Protein AF-A0A2M7ZEC9-F1 (afdb_monomer_lite)

pLDDT: mean 84.48, std 9.74, range [51.91, 94.25]

Structure (mmCIF, N/CA/C/O backbone):
data_AF-A0A2M7ZEC9-F1
#
_entry.id   AF-A0A2M7ZEC9-F1
#
loop_
_atom_site.group_PDB
_atom_site.id
_atom_site.type_symbol
_atom_site.label_atom_id
_atom_site.label_alt_id
_atom_site.label_comp_id
_atom_site.label_asym_id
_atom_site.label_entity_id
_atom_site.label_seq_id
_atom_site.pdbx_PDB_ins_code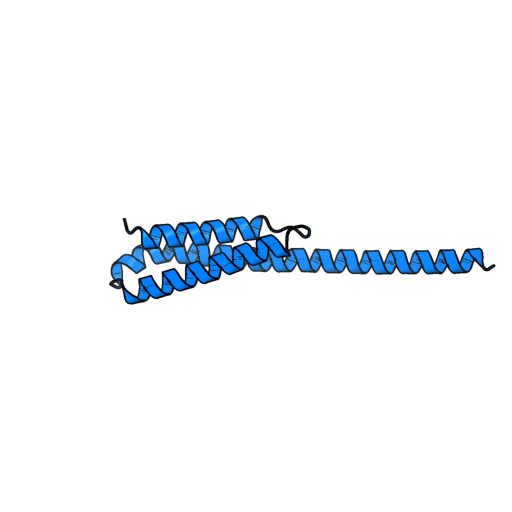
_atom_site.Cartn_x
_atom_site.Cartn_y
_atom_site.Cartn_z
_atom_site.occupancy
_atom_site.B_iso_or_equiv
_atom_site.auth_seq_id
_atom_site.auth_comp_id
_atom_site.auth_asym_id
_atom_site.auth_atom_id
_atom_site.pdbx_PDB_model_num
ATOM 1 N N . MET A 1 1 ? -20.094 10.048 20.644 1.00 51.91 1 MET A N 1
ATOM 2 C CA . MET A 1 1 ? -19.274 9.548 19.519 1.00 51.91 1 MET A CA 1
ATOM 3 C C . MET A 1 1 ? -17.827 9.619 19.973 1.00 51.91 1 MET A C 1
ATOM 5 O O . MET A 1 1 ? -17.439 10.651 20.498 1.00 51.91 1 MET A O 1
ATOM 9 N N . ASN A 1 2 ? -17.088 8.518 19.900 1.00 68.69 2 ASN A N 1
ATOM 10 C CA . ASN A 1 2 ? -15.781 8.406 20.537 1.00 68.69 2 ASN A CA 1
ATOM 11 C C . ASN A 1 2 ? -14.683 9.020 19.646 1.00 68.69 2 ASN A C 1
ATOM 13 O O . ASN A 1 2 ? -14.449 8.544 18.531 1.00 68.69 2 ASN A O 1
ATOM 17 N N . TYR A 1 3 ? -14.058 10.101 20.119 1.00 76.31 3 TYR A N 1
ATOM 18 C CA . TYR A 1 3 ? -13.098 10.912 19.358 1.00 76.31 3 TYR A CA 1
ATOM 19 C C . TYR A 1 3 ? -11.873 10.113 18.893 1.00 76.31 3 TYR A C 1
ATOM 21 O O . TYR A 1 3 ? -11.346 10.360 17.811 1.00 76.31 3 TYR A O 1
ATOM 29 N N . GLU A 1 4 ? -11.462 9.107 19.658 1.00 75.25 4 GLU A N 1
ATOM 30 C CA . GLU A 1 4 ? -10.276 8.296 19.369 1.00 75.25 4 GLU A CA 1
ATOM 31 C C . GLU A 1 4 ? -10.533 7.313 18.214 1.00 75.25 4 GLU A C 1
ATOM 33 O O . GLU A 1 4 ? -9.696 7.141 17.327 1.00 75.25 4 GLU A O 1
ATOM 38 N N . ILE A 1 5 ? -11.739 6.734 18.152 1.00 80.38 5 ILE A N 1
ATOM 39 C CA . ILE A 1 5 ? -12.176 5.893 17.027 1.00 80.38 5 ILE A CA 1
ATOM 40 C C . ILE A 1 5 ? -12.320 6.731 15.752 1.00 80.38 5 ILE A C 1
ATOM 42 O O . ILE A 1 5 ? -11.967 6.272 14.663 1.00 80.38 5 ILE A O 1
ATOM 46 N N . MET A 1 6 ? -12.826 7.961 15.870 1.00 83.38 6 MET A N 1
ATOM 47 C CA . MET A 1 6 ? -12.921 8.885 14.739 1.00 83.38 6 MET A CA 1
ATOM 48 C C . MET A 1 6 ? -11.529 9.263 14.211 1.00 83.38 6 MET A C 1
ATOM 50 O O . MET A 1 6 ? -11.305 9.202 13.002 1.00 83.38 6 MET A O 1
ATOM 54 N N . GLY A 1 7 ? -10.579 9.541 15.109 1.00 85.00 7 GLY A N 1
ATOM 55 C CA . GLY A 1 7 ? -9.177 9.776 14.759 1.00 85.00 7 GLY A CA 1
ATOM 56 C C . GLY A 1 7 ? -8.539 8.580 14.049 1.00 85.00 7 GLY A C 1
ATOM 57 O O . GLY A 1 7 ? -7.911 8.743 13.005 1.00 85.00 7 GLY A O 1
ATOM 58 N N . LEU A 1 8 ? -8.775 7.356 14.538 1.00 86.56 8 LEU A N 1
ATOM 59 C CA . LEU A 1 8 ? -8.287 6.141 13.879 1.00 86.56 8 LEU A CA 1
ATOM 60 C C . LEU A 1 8 ? -8.846 5.990 12.455 1.00 86.56 8 LEU A C 1
ATOM 62 O O . LEU A 1 8 ? -8.096 5.690 11.526 1.00 86.56 8 LEU A O 1
ATOM 66 N N . LYS A 1 9 ? -10.153 6.213 12.262 1.00 87.69 9 LYS A N 1
ATOM 67 C CA . LYS A 1 9 ? -10.781 6.155 10.930 1.00 87.69 9 LYS A CA 1
ATOM 68 C C . LYS A 1 9 ? -10.189 7.194 9.983 1.00 87.69 9 LYS A C 1
ATOM 70 O O . LYS A 1 9 ? -9.952 6.879 8.816 1.00 87.69 9 LYS A O 1
ATOM 75 N N . GLN A 1 10 ? -9.936 8.404 10.476 1.00 90.56 10 GLN A N 1
ATOM 76 C CA . GLN A 1 10 ? -9.331 9.466 9.684 1.00 90.56 10 GLN A CA 1
ATOM 77 C C . GLN A 1 10 ? -7.919 9.079 9.234 1.00 90.56 10 GLN A C 1
ATOM 79 O O . GLN A 1 10 ? -7.645 9.102 8.037 1.00 90.56 10 GLN A O 1
ATOM 84 N N . ILE A 1 11 ? -7.071 8.608 10.152 1.00 91.44 11 ILE A N 1
ATOM 85 C CA . ILE A 1 11 ? -5.702 8.189 9.822 1.00 91.44 11 ILE A CA 1
ATOM 86 C C . ILE A 1 11 ? -5.713 7.045 8.803 1.00 91.44 11 ILE A C 1
ATOM 88 O O . ILE A 1 11 ? -4.975 7.085 7.825 1.00 91.44 11 ILE A O 1
ATOM 92 N N . LEU A 1 12 ? -6.580 6.042 8.971 1.00 91.81 12 LEU A N 1
ATOM 93 C CA . LEU A 1 12 ? -6.698 4.941 8.006 1.00 91.81 12 LEU A CA 1
ATOM 94 C C . LEU A 1 12 ? -7.196 5.414 6.629 1.00 91.81 12 LEU A C 1
ATOM 96 O O . LEU A 1 12 ? -6.751 4.905 5.600 1.00 91.81 12 LEU A O 1
ATOM 100 N N . SER A 1 13 ? -8.093 6.399 6.593 1.00 92.56 13 SER A N 1
ATOM 101 C CA . SER A 1 13 ? -8.565 6.995 5.338 1.00 92.56 13 SER A CA 1
ATOM 102 C C . SER A 1 13 ? -7.451 7.772 4.635 1.00 92.56 13 SER A C 1
ATOM 104 O O . SER A 1 13 ? -7.293 7.655 3.422 1.00 92.56 13 SER A O 1
ATOM 106 N N . GLU A 1 14 ? -6.632 8.500 5.392 1.00 92.94 14 GLU A N 1
ATOM 107 C CA . GLU A 1 14 ? -5.450 9.184 4.867 1.00 92.94 14 GLU A CA 1
ATOM 108 C C . GLU A 1 14 ? -4.406 8.200 4.333 1.00 92.94 14 GLU A C 1
ATOM 110 O O . GLU A 1 14 ? -3.898 8.406 3.236 1.00 92.94 14 GLU A O 1
ATOM 115 N N . VAL A 1 15 ? -4.140 7.093 5.039 1.00 93.00 15 VAL A N 1
ATOM 116 C CA . VAL A 1 15 ? -3.252 6.020 4.549 1.00 93.00 15 VAL A CA 1
ATOM 117 C C . VAL A 1 15 ? -3.736 5.505 3.195 1.00 93.00 15 VAL A C 1
ATOM 119 O O . VAL A 1 15 ? -2.939 5.319 2.277 1.00 93.00 15 VAL A O 1
ATOM 122 N N . LEU A 1 16 ? -5.045 5.286 3.045 1.00 92.31 16 LEU A N 1
ATOM 123 C CA . LEU A 1 16 ? -5.624 4.841 1.780 1.00 92.31 16 LEU A CA 1
ATOM 124 C C . LEU A 1 16 ? -5.452 5.888 0.666 1.00 92.31 16 LEU A C 1
ATOM 126 O O . LEU A 1 16 ? -5.151 5.518 -0.470 1.00 92.31 16 LEU A O 1
ATOM 130 N N . MET A 1 17 ? -5.635 7.175 0.970 1.00 91.75 17 MET A N 1
ATOM 131 C CA . MET A 1 17 ? -5.404 8.263 0.012 1.00 91.75 17 MET A CA 1
ATOM 132 C C . MET A 1 17 ? -3.938 8.335 -0.416 1.00 91.75 17 MET A C 1
ATOM 134 O O . MET A 1 17 ? -3.664 8.370 -1.616 1.00 91.75 17 MET A O 1
ATOM 138 N N . ASP A 1 18 ? -3.011 8.278 0.542 1.00 91.12 18 ASP A N 1
ATOM 139 C CA . ASP A 1 18 ? -1.575 8.312 0.276 1.00 91.12 18 ASP A CA 1
ATOM 140 C C . ASP A 1 18 ? -1.184 7.145 -0.634 1.00 91.12 18 ASP A C 1
ATOM 142 O O . ASP A 1 18 ? -0.613 7.377 -1.698 1.00 91.12 18 ASP A O 1
ATOM 146 N N . LEU A 1 19 ? -1.595 5.914 -0.300 1.00 91.12 19 LEU A N 1
ATOM 147 C CA . LEU A 1 19 ? -1.313 4.724 -1.112 1.00 91.12 19 LEU A CA 1
ATOM 148 C C . LEU A 1 19 ? -1.869 4.818 -2.540 1.00 91.12 19 LEU A C 1
ATOM 150 O O . LEU A 1 19 ? -1.200 4.392 -3.481 1.00 91.12 19 LEU A O 1
ATOM 154 N N . ASN A 1 20 ? -3.064 5.389 -2.716 1.00 90.75 20 ASN A N 1
ATOM 155 C CA . ASN A 1 20 ? -3.677 5.569 -4.034 1.00 90.75 20 ASN A CA 1
ATOM 156 C C . ASN A 1 20 ? -3.017 6.684 -4.861 1.00 90.75 20 ASN A C 1
ATOM 158 O O . ASN A 1 20 ? -3.139 6.675 -6.087 1.00 90.75 20 ASN A O 1
ATOM 162 N N . SER A 1 21 ? -2.332 7.625 -4.208 1.00 90.88 21 SER A N 1
ATOM 163 C CA . SER A 1 21 ? -1.609 8.730 -4.850 1.00 90.88 21 SER A CA 1
ATOM 164 C C . SER A 1 21 ? -0.150 8.406 -5.195 1.00 90.88 21 SER A C 1
ATOM 166 O O . SER A 1 21 ? 0.528 9.229 -5.814 1.00 90.88 21 SER A O 1
ATOM 168 N N . ILE A 1 22 ? 0.333 7.217 -4.811 1.00 90.88 22 ILE A N 1
ATOM 169 C CA . ILE A 1 22 ? 1.695 6.779 -5.114 1.00 90.88 22 ILE A CA 1
ATOM 170 C C . ILE A 1 22 ? 1.872 6.631 -6.627 1.00 90.88 22 ILE A C 1
ATOM 172 O O . ILE A 1 22 ? 1.186 5.856 -7.301 1.00 90.88 22 ILE A O 1
ATOM 176 N N . THR A 1 23 ? 2.863 7.348 -7.133 1.00 88.81 23 THR A N 1
ATOM 177 C CA . THR A 1 23 ? 3.430 7.240 -8.471 1.00 88.81 23 THR A CA 1
ATOM 178 C C . THR A 1 23 ? 4.885 6.792 -8.359 1.00 88.81 23 THR A C 1
ATOM 180 O O . THR A 1 23 ? 5.438 6.662 -7.268 1.00 88.81 23 THR A O 1
ATOM 183 N N . PHE A 1 24 ? 5.529 6.535 -9.497 1.00 84.19 24 PHE A N 1
ATOM 184 C CA . PHE A 1 24 ? 6.954 6.209 -9.512 1.00 84.19 24 PHE A CA 1
ATOM 185 C C . PHE A 1 24 ? 7.824 7.381 -9.018 1.00 84.19 24 PHE A C 1
ATOM 187 O O . PHE A 1 24 ? 8.827 7.165 -8.349 1.00 84.19 24 PHE A O 1
ATOM 194 N N . GLU A 1 25 ? 7.416 8.618 -9.308 1.00 88.19 25 GLU A N 1
ATOM 195 C CA . GLU A 1 25 ? 8.177 9.841 -9.010 1.00 88.19 25 GLU A CA 1
ATOM 196 C C . GLU A 1 25 ? 8.142 10.218 -7.527 1.00 88.19 25 GLU A C 1
ATOM 198 O O . GLU A 1 25 ? 9.115 10.751 -7.004 1.00 88.19 25 GLU A O 1
ATOM 203 N N . ASN A 1 26 ? 7.030 9.932 -6.846 1.00 91.56 26 ASN A N 1
ATOM 204 C CA . ASN A 1 26 ? 6.823 10.288 -5.441 1.00 91.56 26 ASN A CA 1
ATOM 205 C C . ASN A 1 26 ? 6.844 9.070 -4.503 1.00 91.56 26 ASN A C 1
ATOM 207 O O . ASN A 1 26 ? 6.450 9.190 -3.340 1.00 91.56 26 ASN A O 1
ATOM 211 N N . PHE A 1 27 ? 7.280 7.904 -4.999 1.00 89.06 27 PHE A N 1
ATOM 212 C CA . PHE A 1 27 ? 7.187 6.635 -4.279 1.00 89.06 27 PHE A CA 1
ATOM 213 C C . PHE A 1 27 ? 7.815 6.722 -2.888 1.00 89.06 27 PHE A C 1
ATOM 215 O O . PHE A 1 27 ? 7.153 6.415 -1.900 1.00 89.06 27 PHE A O 1
ATOM 222 N N . ASP A 1 28 ? 9.063 7.184 -2.800 1.00 88.94 28 ASP A N 1
ATOM 223 C CA . ASP A 1 28 ? 9.812 7.204 -1.541 1.00 88.94 28 ASP A CA 1
ATOM 224 C C . ASP A 1 28 ? 9.151 8.090 -0.479 1.00 88.94 28 ASP A C 1
ATOM 226 O O . ASP A 1 28 ? 9.088 7.719 0.696 1.00 88.94 28 ASP A O 1
ATOM 230 N N . GLU A 1 29 ? 8.618 9.240 -0.889 1.00 91.88 29 GLU A N 1
ATOM 231 C CA . GLU A 1 29 ? 7.936 10.180 -0.002 1.00 91.88 29 GLU A CA 1
ATOM 232 C C . GLU A 1 29 ? 6.579 9.623 0.439 1.00 91.88 29 GLU A C 1
ATOM 234 O O . GLU A 1 29 ? 6.358 9.376 1.628 1.00 91.88 29 GLU A O 1
ATOM 239 N N . LYS A 1 30 ? 5.692 9.328 -0.517 1.00 89.00 30 LYS A N 1
ATOM 240 C CA . LYS A 1 30 ? 4.310 8.918 -0.235 1.00 89.00 30 LYS A CA 1
ATOM 241 C C . LYS A 1 30 ? 4.220 7.562 0.451 1.00 89.00 30 LYS A C 1
ATOM 243 O O . LYS A 1 30 ? 3.377 7.358 1.325 1.00 89.00 30 LYS A O 1
ATOM 248 N N . PHE A 1 31 ? 5.116 6.635 0.123 1.00 88.88 31 PHE A N 1
ATOM 249 C CA . PHE A 1 31 ? 5.172 5.344 0.798 1.00 88.88 31 PHE A CA 1
ATOM 250 C C . PHE A 1 31 ? 5.656 5.480 2.248 1.00 88.88 31 PHE A C 1
ATOM 252 O O . PHE A 1 31 ? 5.136 4.807 3.143 1.00 88.88 31 PHE A O 1
ATOM 259 N N . LYS A 1 32 ? 6.619 6.374 2.511 1.00 90.81 32 LYS A N 1
ATOM 260 C CA . LYS A 1 32 ? 7.084 6.674 3.871 1.00 90.81 32 LYS A CA 1
ATOM 261 C C . LYS A 1 32 ? 6.001 7.368 4.697 1.00 90.81 32 LYS A C 1
ATOM 263 O O . LYS A 1 32 ? 5.821 7.003 5.861 1.00 90.81 32 LYS A O 1
ATOM 268 N N . GLU A 1 33 ? 5.260 8.306 4.111 1.00 91.31 33 GLU A N 1
ATOM 269 C CA . GLU A 1 33 ? 4.100 8.945 4.745 1.00 91.31 33 GLU A CA 1
ATOM 270 C C . GLU A 1 33 ? 3.038 7.907 5.127 1.00 91.31 33 GLU A C 1
ATOM 272 O O . GLU A 1 33 ? 2.696 7.782 6.307 1.00 91.31 33 GLU A O 1
ATOM 277 N N . ALA A 1 34 ? 2.608 7.080 4.166 1.00 90.69 34 ALA A N 1
ATOM 278 C CA . ALA A 1 34 ? 1.625 6.024 4.395 1.00 90.69 34 ALA A CA 1
ATOM 279 C C . ALA A 1 34 ? 2.078 5.044 5.491 1.00 90.69 34 ALA A C 1
ATOM 281 O O . ALA A 1 34 ? 1.308 4.701 6.390 1.00 90.69 34 ALA A O 1
ATOM 282 N N . LYS A 1 35 ? 3.354 4.630 5.472 1.00 90.81 35 LYS A N 1
ATOM 283 C CA . LYS A 1 35 ? 3.939 3.759 6.503 1.00 90.81 35 LYS A CA 1
ATOM 284 C C . LYS A 1 35 ? 3.899 4.406 7.888 1.00 90.81 35 LYS A C 1
ATOM 286 O O . LYS A 1 35 ? 3.561 3.736 8.861 1.00 90.81 35 LYS A O 1
ATOM 291 N N . THR A 1 36 ? 4.237 5.689 7.980 1.00 91.69 36 THR A N 1
ATOM 292 C CA . THR A 1 36 ? 4.282 6.425 9.252 1.00 91.69 36 THR A CA 1
ATOM 293 C C . T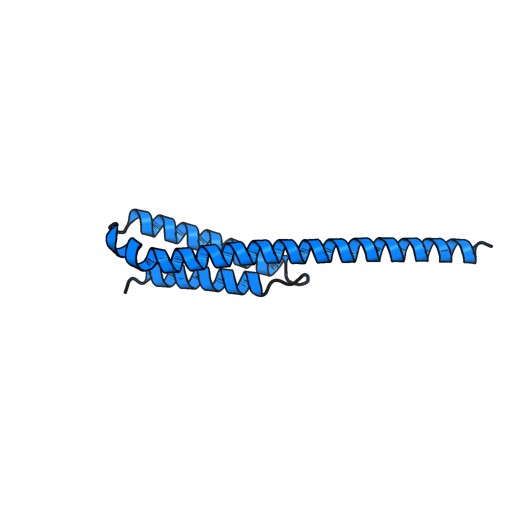HR A 1 36 ? 2.885 6.548 9.856 1.00 91.69 36 THR A C 1
ATOM 295 O O . THR A 1 36 ? 2.685 6.219 11.025 1.00 91.69 36 THR A O 1
ATOM 298 N N . LYS A 1 37 ? 1.887 6.907 9.040 1.00 92.25 37 LYS A N 1
ATOM 299 C CA . LYS A 1 37 ? 0.481 6.955 9.465 1.00 92.25 37 LYS A CA 1
ATOM 300 C C . LYS A 1 37 ? -0.056 5.580 9.860 1.00 92.25 37 LYS A C 1
ATOM 302 O O . LYS A 1 37 ? -0.815 5.471 10.818 1.00 92.25 37 LYS A O 1
ATOM 307 N N . MET A 1 38 ? 0.373 4.512 9.187 1.00 90.00 38 MET A N 1
ATOM 308 C CA . MET A 1 38 ? -0.028 3.148 9.544 1.00 90.00 38 MET A CA 1
ATOM 309 C C . MET A 1 38 ? 0.539 2.698 10.900 1.00 90.00 38 MET A C 1
ATOM 311 O O . MET A 1 38 ? -0.142 1.997 11.649 1.00 90.00 38 MET A O 1
ATOM 315 N N . ILE A 1 39 ? 1.764 3.115 11.244 1.00 89.81 39 ILE A N 1
ATOM 316 C CA . ILE A 1 39 ? 2.342 2.886 12.580 1.00 89.81 39 ILE A CA 1
ATOM 317 C C . ILE A 1 39 ? 1.500 3.605 13.638 1.00 89.81 39 ILE A C 1
ATOM 319 O O . ILE A 1 39 ? 1.064 2.965 14.595 1.00 89.81 39 ILE A O 1
ATOM 323 N N . LEU A 1 40 ? 1.186 4.884 13.410 1.00 88.56 40 LEU A N 1
ATOM 324 C CA . LEU A 1 40 ? 0.347 5.684 14.305 1.00 88.56 40 LEU A CA 1
ATOM 325 C C . LEU A 1 40 ? -1.051 5.066 14.492 1.00 88.56 40 LEU A C 1
ATOM 327 O O . LEU A 1 40 ? -1.531 4.928 15.615 1.00 88.56 40 LEU A O 1
ATOM 331 N N . ALA A 1 41 ? -1.689 4.616 13.407 1.00 88.25 41 ALA A N 1
ATOM 332 C CA . ALA A 1 41 ? -2.976 3.923 13.46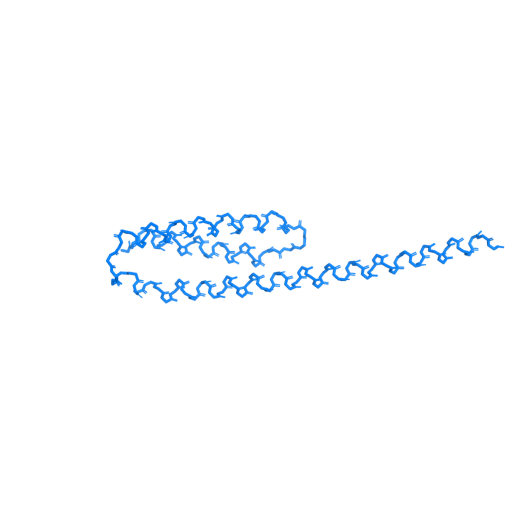8 1.00 88.25 41 ALA A CA 1
ATOM 333 C C . ALA A 1 41 ? -2.910 2.655 14.338 1.00 88.25 41 ALA A C 1
ATOM 335 O O . ALA A 1 41 ? -3.845 2.349 15.079 1.00 88.25 41 ALA A O 1
ATOM 336 N N . ASN A 1 42 ? -1.801 1.915 14.275 1.00 86.94 42 ASN A N 1
ATOM 337 C CA . ASN A 1 42 ? -1.613 0.710 15.077 1.00 86.94 42 ASN A CA 1
ATOM 338 C C . ASN A 1 42 ? -1.386 1.025 16.565 1.00 86.94 42 ASN A C 1
ATOM 340 O O . ASN A 1 42 ? -1.842 0.275 17.425 1.00 86.94 42 ASN A O 1
ATOM 344 N N . GLU A 1 43 ? -0.708 2.127 16.882 1.00 86.31 43 GLU A N 1
ATOM 345 C CA . GLU A 1 43 ? -0.541 2.603 18.260 1.00 86.31 43 GLU A CA 1
ATOM 346 C C . GLU A 1 43 ? -1.877 3.026 18.871 1.00 86.31 43 GLU A C 1
ATOM 348 O O . GLU A 1 43 ? -2.231 2.539 19.945 1.00 86.31 43 GLU A O 1
ATOM 353 N N . ILE A 1 44 ? -2.668 3.823 18.145 1.00 83.50 44 ILE A N 1
ATOM 354 C CA . ILE A 1 44 ? -4.016 4.223 18.572 1.00 83.50 44 ILE A CA 1
ATOM 355 C C . ILE A 1 44 ? -4.894 2.986 18.760 1.00 83.50 44 ILE A C 1
ATOM 357 O O . ILE A 1 44 ? -5.564 2.847 19.778 1.00 83.50 44 ILE A O 1
ATOM 361 N N . LYS A 1 45 ? -4.847 2.025 17.828 1.00 83.56 45 LYS A N 1
ATOM 362 C CA . LYS A 1 45 ? -5.579 0.760 17.968 1.00 83.56 45 LYS A CA 1
ATOM 363 C C . LYS A 1 45 ? -5.204 0.013 19.252 1.00 83.56 45 LYS A 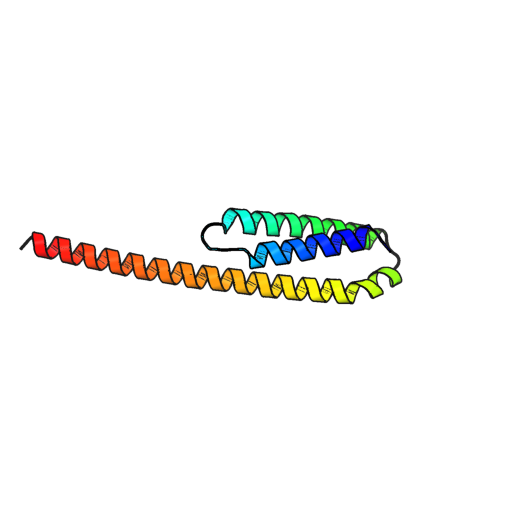C 1
ATOM 365 O O . LYS A 1 45 ? -6.095 -0.486 19.933 1.00 83.56 45 LYS A O 1
ATOM 370 N N . LYS A 1 46 ? -3.914 -0.079 19.588 1.00 83.56 46 LYS A N 1
ATOM 371 C CA . LYS A 1 46 ? -3.459 -0.728 20.829 1.00 83.56 46 LYS A CA 1
ATOM 372 C C . LYS A 1 46 ? -3.945 0.016 22.070 1.00 83.56 46 LYS A C 1
ATOM 374 O O . LYS A 1 46 ? -4.358 -0.627 23.027 1.00 83.56 46 LYS A O 1
ATOM 379 N N . GLN A 1 47 ? -3.917 1.348 22.051 1.00 82.00 47 GLN A N 1
ATOM 380 C CA . GLN A 1 47 ? -4.448 2.165 23.144 1.00 82.00 47 GLN A CA 1
ATOM 381 C C . GLN A 1 47 ? -5.944 1.903 23.340 1.00 82.00 47 GLN A C 1
ATOM 383 O O . GLN A 1 47 ? -6.348 1.572 24.449 1.00 82.00 47 GLN A O 1
ATOM 388 N N . LEU A 1 48 ? -6.724 1.913 22.253 1.00 77.69 48 LEU A N 1
ATOM 389 C CA . LEU A 1 48 ? -8.158 1.610 22.266 1.00 77.69 48 LEU A CA 1
ATOM 390 C C . LEU A 1 48 ? -8.465 0.200 22.807 1.00 77.69 48 LEU A C 1
ATOM 392 O O . LEU A 1 48 ? -9.439 -0.002 23.524 1.00 77.69 48 LEU A O 1
ATOM 396 N N . GLN A 1 49 ? -7.639 -0.799 22.488 1.00 77.25 49 GLN A N 1
ATOM 397 C CA . GLN A 1 49 ? -7.813 -2.158 23.018 1.00 77.25 49 GLN A CA 1
ATOM 398 C C . GLN A 1 49 ? -7.611 -2.240 24.536 1.00 77.25 49 GLN A C 1
ATOM 400 O O . GLN A 1 49 ? -8.181 -3.124 25.170 1.00 77.25 49 GLN A O 1
ATOM 405 N N . ASN A 1 50 ? -6.820 -1.332 25.112 1.00 73.62 50 ASN A N 1
ATOM 406 C CA . ASN A 1 50 ? -6.546 -1.298 26.546 1.00 73.62 50 ASN A CA 1
ATOM 407 C C . ASN A 1 50 ? -7.562 -0.449 27.329 1.00 73.62 50 ASN A C 1
ATOM 409 O O . ASN A 1 50 ? -7.689 -0.638 28.537 1.00 73.62 50 ASN A O 1
ATOM 413 N N . SER A 1 51 ? -8.254 0.490 26.673 1.00 67.50 51 SER A N 1
ATOM 414 C CA . SER A 1 51 ? -9.143 1.465 27.321 1.00 67.50 51 SER A CA 1
ATOM 415 C C . SER A 1 51 ? -10.646 1.203 27.150 1.00 67.50 51 SER A C 1
ATOM 417 O O . SER A 1 51 ? -11.422 1.747 27.935 1.00 67.50 51 SER A O 1
ATOM 419 N N . PHE A 1 52 ? -11.083 0.375 26.191 1.00 64.44 52 PHE A N 1
ATOM 420 C CA . PHE A 1 52 ? -12.514 0.190 25.890 1.00 64.44 52 PHE A CA 1
ATOM 421 C C . PHE A 1 52 ? -13.100 -1.154 26.329 1.00 64.44 52 PHE A C 1
ATOM 423 O O . PHE A 1 52 ? -12.490 -2.212 26.183 1.00 64.44 52 PHE A O 1
ATOM 430 N N . SER A 1 53 ? -14.351 -1.113 26.798 1.00 62.62 53 SER A N 1
ATOM 431 C CA . SER A 1 53 ? -15.208 -2.286 26.962 1.00 62.62 53 SER A CA 1
ATOM 432 C C . SER A 1 53 ? -15.642 -2.826 25.590 1.00 62.62 53 SER A C 1
ATOM 434 O O . SER A 1 53 ? -15.866 -2.084 24.632 1.00 62.62 53 SER A O 1
ATOM 436 N N . THR A 1 54 ? -15.750 -4.150 25.481 1.00 61.72 54 THR A N 1
ATOM 437 C CA . THR A 1 54 ? -15.876 -4.927 24.231 1.00 61.72 54 THR A CA 1
ATOM 438 C C . THR A 1 54 ? -17.014 -4.519 23.281 1.00 61.72 54 THR A C 1
ATOM 440 O O . THR A 1 54 ? -16.992 -4.905 22.113 1.00 61.72 54 THR A O 1
ATOM 443 N N . ASP A 1 55 ? -18.013 -3.769 23.746 1.00 62.16 55 ASP A N 1
ATOM 444 C CA . ASP A 1 55 ? -19.236 -3.485 22.989 1.00 62.16 55 ASP A CA 1
ATOM 445 C C . ASP A 1 55 ? -19.159 -2.211 22.124 1.00 62.16 55 ASP A C 1
ATOM 447 O O . ASP A 1 55 ? -19.726 -2.190 21.030 1.00 62.16 55 ASP A O 1
ATOM 451 N N . GLU A 1 56 ? -18.385 -1.189 22.513 1.00 62.75 56 GLU A N 1
ATOM 452 C CA . GLU A 1 56 ? -18.189 0.025 21.690 1.00 62.75 56 GLU A CA 1
ATOM 453 C C . GLU A 1 56 ? -17.234 -0.211 20.505 1.00 62.75 56 GLU A C 1
ATOM 455 O O . GLU A 1 56 ? -17.371 0.391 19.429 1.00 62.75 56 GLU A O 1
ATOM 460 N N . LEU A 1 57 ? -16.297 -1.149 20.678 1.00 63.53 57 LEU A N 1
ATOM 461 C CA . LEU A 1 57 ? -15.400 -1.625 19.625 1.00 63.53 57 LEU A CA 1
ATOM 462 C C . LEU A 1 57 ? -16.178 -2.350 18.518 1.00 63.53 57 LEU A C 1
ATOM 464 O O . LEU A 1 57 ? -15.974 -2.048 17.342 1.00 63.53 57 LEU A O 1
ATOM 468 N N . LYS A 1 58 ? -17.124 -3.231 18.876 1.00 67.88 58 LYS A N 1
ATOM 469 C CA . LYS A 1 58 ? -17.899 -4.047 17.920 1.00 67.88 58 LYS A CA 1
ATOM 470 C C . LYS A 1 58 ? -18.704 -3.224 16.915 1.00 67.88 58 LYS A C 1
ATOM 472 O O . LYS A 1 58 ? -18.781 -3.598 15.746 1.00 67.88 58 LYS A O 1
ATOM 477 N N . GLN A 1 59 ? -19.289 -2.094 17.326 1.00 71.25 59 GLN A N 1
ATOM 478 C CA . GLN A 1 59 ? -20.047 -1.240 16.397 1.00 71.25 59 GLN A CA 1
ATOM 479 C C . GLN A 1 59 ? -19.158 -0.598 15.322 1.00 71.25 59 GLN A C 1
ATOM 481 O O . GLN A 1 59 ? -19.596 -0.419 14.187 1.00 71.25 59 GLN A O 1
ATOM 486 N N . ASN A 1 60 ? -17.905 -0.280 15.652 1.00 73.25 60 ASN A N 1
ATOM 487 C CA . ASN A 1 60 ? -16.970 0.385 14.739 1.00 73.25 60 ASN A CA 1
ATOM 488 C C . ASN A 1 60 ? -16.045 -0.592 14.001 1.00 73.25 60 ASN A C 1
ATOM 490 O O . ASN A 1 60 ? -15.418 -0.227 13.004 1.00 73.25 60 ASN A O 1
ATOM 494 N N . GLU A 1 61 ? -15.989 -1.842 14.456 1.00 76.44 61 GLU A N 1
ATOM 495 C CA . GLU A 1 61 ? -15.132 -2.896 13.923 1.00 76.44 61 GLU A CA 1
ATOM 496 C C . GLU A 1 61 ? -15.397 -3.170 12.440 1.00 76.44 61 GLU A C 1
ATOM 498 O O . GLU A 1 61 ? -14.455 -3.337 11.669 1.00 76.44 61 GLU A O 1
ATOM 503 N N . LYS A 1 62 ? -16.663 -3.136 12.002 1.00 81.69 62 LYS A N 1
ATOM 504 C CA . LYS A 1 62 ? -17.023 -3.395 10.599 1.00 81.69 62 LYS A CA 1
ATOM 505 C C . LYS A 1 62 ? -16.395 -2.381 9.640 1.00 81.69 62 LYS A C 1
ATOM 507 O O . LYS A 1 62 ? -15.830 -2.777 8.623 1.00 81.69 62 LYS A O 1
ATOM 512 N N . GLU A 1 63 ? -16.478 -1.090 9.950 1.00 82.56 63 GLU A N 1
ATOM 513 C CA . GLU A 1 63 ? -15.904 -0.034 9.105 1.00 82.56 63 GLU A CA 1
ATOM 514 C C . GLU A 1 63 ? -14.376 -0.065 9.120 1.00 82.56 63 GLU A C 1
ATOM 516 O O . GLU A 1 63 ? -13.747 0.024 8.066 1.00 82.56 63 GLU A O 1
ATOM 521 N N . LEU A 1 64 ? -13.773 -0.268 10.295 1.00 83.50 64 LEU A N 1
ATOM 522 C CA . LEU A 1 64 ? -12.323 -0.411 10.426 1.00 83.50 64 LEU A CA 1
ATOM 523 C C . LEU A 1 64 ? -11.802 -1.622 9.641 1.00 83.50 64 LEU A C 1
ATOM 525 O O . LEU A 1 64 ? -10.760 -1.542 8.992 1.00 83.50 64 LEU A O 1
ATOM 529 N N . LEU A 1 65 ? -12.547 -2.728 9.642 1.00 84.19 65 LEU A N 1
ATOM 530 C CA . LEU A 1 65 ? -12.211 -3.931 8.886 1.00 84.19 65 LEU A CA 1
ATOM 531 C C . LEU A 1 65 ? -12.349 -3.718 7.372 1.00 84.19 65 LEU A C 1
ATOM 533 O O . LEU A 1 65 ? -11.532 -4.231 6.606 1.00 84.19 65 LEU A O 1
ATOM 537 N N . ILE A 1 66 ? -13.344 -2.943 6.930 1.00 88.75 66 ILE A N 1
ATOM 538 C CA . ILE A 1 66 ? -13.469 -2.530 5.525 1.00 88.75 66 ILE A CA 1
ATOM 539 C C . ILE A 1 66 ? -12.266 -1.671 5.119 1.00 88.75 66 ILE A C 1
ATOM 541 O O . ILE A 1 66 ? -11.622 -1.977 4.115 1.00 88.75 66 ILE A O 1
ATOM 545 N N . LEU A 1 67 ? -11.918 -0.650 5.908 1.00 88.00 67 LEU A N 1
ATOM 546 C CA . LEU A 1 67 ? -10.760 0.211 5.644 1.00 88.00 67 LEU A CA 1
ATOM 547 C C . LEU A 1 67 ? -9.456 -0.591 5.594 1.00 88.00 67 LEU A C 1
ATOM 549 O O . LEU A 1 67 ? -8.680 -0.430 4.658 1.00 88.00 67 LEU A O 1
ATOM 553 N N . ALA A 1 68 ? -9.246 -1.516 6.531 1.00 86.06 68 ALA A N 1
ATOM 554 C CA . ALA A 1 68 ? -8.066 -2.377 6.542 1.00 86.06 68 ALA A CA 1
ATOM 555 C C . ALA A 1 68 ? -7.945 -3.218 5.259 1.00 86.06 68 ALA A C 1
ATOM 557 O O . ALA A 1 68 ? -6.870 -3.287 4.664 1.00 86.06 68 ALA A O 1
ATOM 558 N N . LYS A 1 69 ? -9.053 -3.806 4.786 1.00 88.00 69 LYS A N 1
ATOM 559 C CA . LYS A 1 69 ? -9.078 -4.555 3.517 1.00 88.00 69 LYS A CA 1
ATOM 560 C C . LYS A 1 69 ? -8.784 -3.662 2.312 1.00 88.00 69 LYS A C 1
ATOM 562 O O . LYS A 1 69 ? -8.084 -4.087 1.394 1.00 88.00 69 LYS A O 1
ATOM 567 N N . LEU A 1 70 ? -9.310 -2.437 2.298 1.00 91.50 70 LEU A N 1
ATOM 568 C CA . LEU A 1 70 ? -9.050 -1.473 1.226 1.00 91.50 70 LEU A CA 1
ATOM 569 C C . LEU A 1 70 ? -7.583 -1.040 1.199 1.00 91.50 70 LEU A C 1
ATOM 571 O O . LEU A 1 70 ? -6.987 -1.015 0.125 1.00 91.50 70 LEU A O 1
ATOM 575 N N . ILE A 1 71 ? -6.993 -0.769 2.365 1.00 91.25 71 ILE A N 1
ATOM 576 C CA . ILE A 1 71 ? -5.569 -0.443 2.511 1.00 91.25 71 ILE A CA 1
ATOM 577 C C . ILE A 1 71 ? -4.711 -1.602 2.010 1.00 91.25 71 ILE A C 1
ATOM 579 O O . ILE A 1 71 ? -3.821 -1.379 1.194 1.00 91.25 71 ILE A O 1
ATOM 583 N N . GLN A 1 72 ? -5.009 -2.837 2.424 1.00 87.56 72 GLN A N 1
ATOM 584 C CA . GLN A 1 72 ? -4.289 -4.024 1.958 1.00 87.56 72 GLN A CA 1
ATOM 585 C C . GLN A 1 72 ? -4.343 -4.141 0.429 1.00 87.56 72 GLN A C 1
ATOM 587 O O . GLN A 1 72 ? -3.311 -4.244 -0.229 1.00 87.56 72 GLN A O 1
ATOM 592 N N . LYS A 1 73 ? -5.542 -4.039 -0.153 1.00 91.75 73 LYS A N 1
ATOM 593 C CA . LYS A 1 73 ? -5.722 -4.089 -1.608 1.00 91.75 73 LYS A CA 1
ATOM 594 C C . LYS A 1 73 ? -4.986 -2.951 -2.323 1.00 91.75 73 LYS A C 1
ATOM 596 O O . LYS A 1 73 ? -4.451 -3.159 -3.410 1.00 91.75 73 LYS A O 1
ATOM 601 N N . SER A 1 74 ? -4.998 -1.743 -1.762 1.00 91.06 74 SER A N 1
ATOM 602 C CA . SER A 1 74 ? -4.294 -0.590 -2.330 1.00 91.06 74 SER A CA 1
ATOM 603 C C . SER A 1 74 ? -2.782 -0.813 -2.302 1.00 91.06 74 SER A C 1
ATOM 605 O O . SER A 1 74 ? -2.133 -0.680 -3.335 1.00 91.06 74 SER A O 1
ATOM 607 N N . TYR A 1 75 ? -2.243 -1.292 -1.181 1.00 90.25 75 TYR A N 1
ATOM 608 C CA . TYR A 1 75 ? -0.834 -1.643 -1.042 1.00 90.25 75 TYR A CA 1
ATOM 609 C C . TYR A 1 75 ? -0.386 -2.676 -2.085 1.00 90.25 75 TYR A C 1
ATOM 611 O O . TYR A 1 75 ? 0.575 -2.435 -2.817 1.00 90.25 75 TYR A O 1
ATOM 619 N N . ASP A 1 76 ? -1.118 -3.786 -2.216 1.00 89.88 76 ASP A N 1
ATOM 620 C CA . ASP A 1 76 ? -0.808 -4.839 -3.190 1.00 89.88 76 ASP A CA 1
ATOM 621 C C . ASP A 1 76 ? -0.818 -4.300 -4.628 1.00 89.88 76 ASP A C 1
ATOM 623 O O . ASP A 1 76 ? 0.063 -4.611 -5.435 1.00 89.88 76 ASP A O 1
ATOM 627 N N . ASN A 1 77 ? -1.786 -3.436 -4.949 1.00 91.50 77 ASN A N 1
ATOM 628 C CA . ASN A 1 77 ? -1.856 -2.777 -6.251 1.00 91.50 77 ASN A CA 1
ATOM 629 C C . ASN A 1 77 ? -0.684 -1.825 -6.489 1.00 91.50 77 ASN A C 1
ATOM 631 O O . ASN A 1 77 ? -0.145 -1.809 -7.595 1.00 91.50 77 ASN A O 1
ATOM 635 N N . THR A 1 78 ? -0.281 -1.051 -5.484 1.00 89.75 78 THR A N 1
ATOM 636 C CA . THR A 1 78 ? 0.865 -0.144 -5.580 1.00 89.75 78 THR A CA 1
ATOM 637 C C . THR A 1 78 ? 2.151 -0.923 -5.827 1.00 89.75 78 THR A C 1
ATOM 639 O O . THR A 1 78 ? 2.874 -0.618 -6.774 1.00 89.75 78 THR A O 1
ATOM 642 N N . ILE A 1 79 ? 2.402 -1.994 -5.068 1.00 89.06 79 ILE A N 1
ATOM 6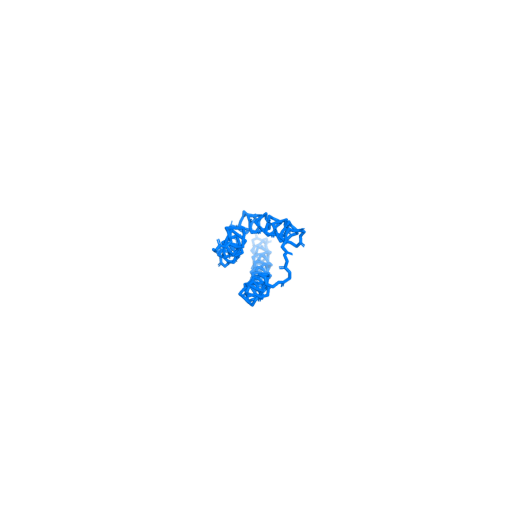43 C CA . ILE A 1 79 ? 3.571 -2.859 -5.284 1.00 89.06 79 ILE A CA 1
ATOM 644 C C . ILE A 1 79 ? 3.558 -3.462 -6.690 1.00 89.06 79 ILE A C 1
ATOM 646 O O . ILE A 1 79 ? 4.591 -3.485 -7.361 1.00 89.06 79 ILE A O 1
ATOM 650 N N . ARG A 1 80 ? 2.398 -3.932 -7.160 1.00 91.50 80 ARG A N 1
ATOM 651 C CA . ARG A 1 80 ? 2.267 -4.482 -8.512 1.00 91.50 80 ARG A CA 1
ATOM 652 C C . ARG A 1 80 ? 2.605 -3.444 -9.585 1.00 91.50 80 ARG A C 1
ATOM 654 O O . ARG A 1 80 ? 3.440 -3.733 -10.436 1.00 91.50 80 ARG A O 1
ATOM 661 N N . LYS A 1 81 ? 2.029 -2.239 -9.508 1.00 90.50 81 LYS A N 1
ATOM 662 C CA . LYS A 1 81 ? 2.297 -1.145 -10.460 1.00 90.50 81 LYS A CA 1
ATOM 663 C C . LYS A 1 81 ? 3.780 -0.782 -10.511 1.00 90.50 81 LYS A C 1
ATOM 665 O O . LYS A 1 81 ? 4.344 -0.643 -11.589 1.00 90.50 81 LYS A O 1
ATOM 670 N N . ILE A 1 82 ? 4.424 -0.667 -9.351 1.00 87.50 82 ILE A N 1
ATOM 671 C CA . ILE A 1 82 ? 5.845 -0.310 -9.274 1.00 87.50 82 ILE A CA 1
ATOM 672 C C . ILE A 1 82 ? 6.730 -1.415 -9.859 1.00 87.50 82 ILE A C 1
ATOM 674 O O . ILE A 1 82 ? 7.680 -1.117 -10.579 1.00 87.50 82 ILE A O 1
ATOM 678 N N . LYS A 1 83 ? 6.402 -2.692 -9.627 1.00 89.94 83 LYS A N 1
ATOM 679 C CA . LYS A 1 83 ? 7.113 -3.820 -10.253 1.00 89.94 83 LYS A CA 1
ATOM 680 C C . LYS A 1 83 ? 6.956 -3.840 -11.773 1.00 89.94 83 LYS A C 1
ATOM 682 O O . LYS A 1 83 ? 7.937 -4.069 -12.478 1.00 89.94 83 LYS A O 1
ATOM 687 N N . GLU A 1 84 ? 5.743 -3.610 -12.274 1.00 92.44 84 GLU A N 1
ATOM 688 C CA . GLU A 1 84 ? 5.466 -3.516 -13.713 1.00 92.44 84 GLU A CA 1
ATOM 689 C C . GLU A 1 84 ? 6.293 -2.384 -14.352 1.00 92.44 84 GLU A C 1
ATOM 691 O O . GLU A 1 84 ? 6.945 -2.588 -15.379 1.00 92.44 84 GLU A O 1
ATOM 696 N N . GLU A 1 85 ? 6.351 -1.222 -13.700 1.00 89.38 85 GLU A N 1
ATOM 697 C CA . GLU A 1 85 ? 7.128 -0.073 -14.168 1.00 89.38 85 GLU A CA 1
ATOM 698 C C . GLU A 1 85 ? 8.641 -0.334 -14.130 1.00 89.38 85 GLU A C 1
ATOM 700 O O . GLU A 1 85 ? 9.348 -0.083 -15.107 1.00 89.38 85 GLU A O 1
ATOM 705 N N . GLN A 1 86 ? 9.145 -0.930 -13.047 1.00 89.94 86 GLN A N 1
ATOM 706 C CA . GLN A 1 86 ? 10.547 -1.333 -12.930 1.00 89.94 86 GLN A CA 1
ATOM 707 C C . GLN A 1 86 ? 10.951 -2.300 -14.054 1.00 89.94 86 GLN A C 1
ATOM 709 O O . GLN A 1 86 ? 12.017 -2.151 -14.658 1.00 89.94 86 GLN A O 1
ATOM 714 N N . PHE A 1 87 ? 10.096 -3.279 -14.364 1.00 93.38 87 PHE A N 1
ATOM 715 C CA . PHE A 1 87 ? 10.323 -4.219 -15.459 1.00 93.38 87 PHE A CA 1
ATOM 716 C C . PHE A 1 87 ? 10.361 -3.507 -16.818 1.00 93.38 87 PHE A C 1
ATOM 718 O O . PHE A 1 87 ? 11.259 -3.759 -17.627 1.00 93.38 87 PHE A O 1
ATOM 725 N N . ARG A 1 88 ? 9.436 -2.569 -17.056 1.00 93.62 88 ARG A N 1
ATOM 726 C CA . ARG A 1 88 ? 9.404 -1.743 -18.271 1.00 93.62 88 ARG A CA 1
ATOM 727 C C . ARG A 1 88 ? 10.692 -0.937 -18.442 1.00 93.62 88 ARG A C 1
ATOM 729 O O . ARG A 1 88 ? 11.316 -1.000 -19.501 1.00 93.62 88 ARG A O 1
ATOM 736 N N . ILE A 1 89 ? 11.124 -0.233 -17.396 1.00 91.06 89 ILE A N 1
ATOM 737 C CA . ILE A 1 89 ? 12.356 0.568 -17.402 1.00 91.06 89 ILE A CA 1
ATOM 738 C C . ILE A 1 89 ? 13.579 -0.319 -17.662 1.00 91.06 89 ILE A C 1
ATOM 740 O O . ILE A 1 89 ? 14.430 0.029 -18.481 1.00 91.06 89 ILE A O 1
ATOM 744 N N . SER A 1 90 ? 13.653 -1.492 -17.028 1.00 92.81 90 SER A N 1
ATOM 745 C CA . SER A 1 90 ? 14.752 -2.445 -17.231 1.00 92.81 90 SER A CA 1
ATOM 746 C C . SER A 1 90 ? 14.860 -2.912 -18.689 1.00 92.81 90 SER A C 1
ATOM 748 O O . SER A 1 90 ? 15.948 -2.893 -19.273 1.00 92.81 90 SER A O 1
ATOM 750 N N . ASN A 1 91 ? 13.733 -3.259 -19.317 1.00 94.25 91 ASN A N 1
ATOM 751 C CA . ASN A 1 91 ? 13.708 -3.652 -20.727 1.00 94.25 91 ASN A CA 1
ATOM 752 C C . ASN A 1 91 ? 14.107 -2.501 -21.656 1.00 94.25 91 ASN A C 1
ATOM 754 O O . ASN A 1 91 ? 14.885 -2.708 -22.592 1.00 94.25 91 ASN A O 1
ATOM 758 N N . ASN A 1 92 ? 13.634 -1.287 -21.373 1.00 92.69 92 ASN A N 1
ATOM 759 C CA . ASN A 1 92 ? 13.999 -0.097 -22.138 1.00 92.69 92 ASN A CA 1
ATOM 760 C C . ASN A 1 92 ? 15.506 0.183 -22.049 1.00 92.69 92 ASN A C 1
ATOM 762 O O . ASN A 1 92 ? 16.151 0.388 -23.076 1.00 92.69 92 ASN A O 1
ATOM 766 N N . LEU A 1 93 ? 16.097 0.099 -20.853 1.00 92.69 93 LEU A N 1
ATOM 767 C CA . LEU A 1 93 ? 17.543 0.242 -20.652 1.00 92.69 93 LEU A CA 1
ATOM 768 C C . LEU A 1 93 ? 18.340 -0.803 -21.439 1.00 92.69 93 LEU A C 1
ATOM 770 O O . LEU A 1 93 ? 19.330 -0.466 -22.091 1.00 92.69 93 LEU A O 1
ATOM 774 N N . LYS A 1 94 ? 17.895 -2.064 -21.426 1.00 92.44 94 LYS A N 1
ATOM 775 C CA . LYS A 1 94 ? 18.525 -3.141 -22.201 1.00 92.44 94 LYS A CA 1
ATOM 776 C C . LYS A 1 94 ? 18.471 -2.864 -23.707 1.00 92.44 94 LYS A C 1
ATOM 778 O O . LYS A 1 94 ? 19.469 -3.067 -24.398 1.00 92.44 94 LYS A O 1
ATOM 783 N N . SER A 1 95 ? 17.335 -2.377 -24.206 1.00 92.00 95 SER A N 1
ATOM 784 C CA . SER A 1 95 ? 17.163 -2.004 -25.614 1.00 92.00 95 SER A CA 1
ATOM 785 C C . SER A 1 95 ? 18.108 -0.870 -26.019 1.00 92.00 95 SER A C 1
ATOM 787 O O . SER A 1 95 ? 18.885 -1.017 -26.963 1.00 92.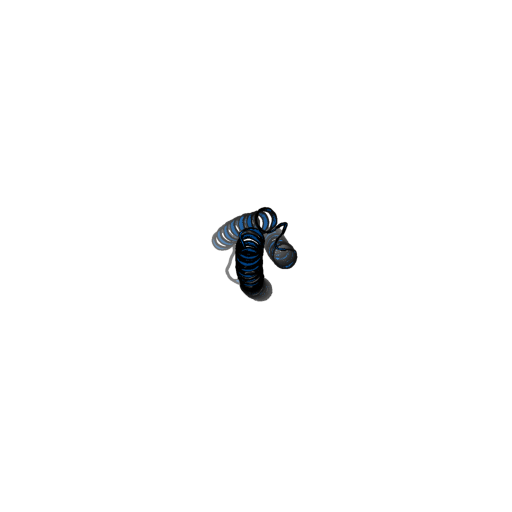00 95 SER A O 1
ATOM 789 N N . VAL A 1 96 ? 18.142 0.215 -25.237 1.00 91.81 96 VAL A N 1
ATOM 790 C CA . VAL A 1 96 ? 19.047 1.357 -25.459 1.00 91.81 96 VAL A CA 1
ATOM 791 C C . VAL A 1 96 ? 20.510 0.913 -25.460 1.00 91.81 96 VAL A C 1
ATOM 793 O O . VAL A 1 96 ? 21.299 1.339 -26.304 1.00 91.81 96 VAL A O 1
ATOM 796 N N . TRP A 1 97 ? 20.891 0.015 -24.551 1.00 88.75 97 TRP A N 1
ATOM 797 C CA . TRP A 1 97 ? 22.252 -0.507 -24.499 1.00 88.75 97 TRP A CA 1
ATOM 798 C C . TRP A 1 97 ? 22.620 -1.334 -25.739 1.00 88.75 97 TRP A C 1
ATOM 800 O O . TRP A 1 97 ? 23.730 -1.202 -26.262 1.00 88.75 97 TRP A O 1
ATOM 810 N N . ASN A 1 98 ? 21.687 -2.137 -26.256 1.00 88.56 98 ASN A N 1
ATOM 811 C CA . ASN A 1 98 ? 21.875 -2.862 -27.512 1.00 88.56 98 ASN A CA 1
ATOM 812 C C . ASN A 1 98 ? 22.019 -1.903 -28.704 1.00 88.56 98 ASN A C 1
ATOM 814 O O . ASN A 1 98 ? 22.929 -2.080 -29.511 1.00 88.56 98 ASN A O 1
ATOM 818 N N . MET A 1 99 ? 21.193 -0.854 -28.784 1.00 88.12 99 MET A N 1
ATOM 819 C CA . MET A 1 99 ? 21.309 0.175 -29.827 1.00 88.12 99 MET A CA 1
ATOM 820 C C . MET A 1 99 ? 22.669 0.882 -29.772 1.00 88.12 99 MET A C 1
ATOM 822 O O . MET A 1 99 ? 23.326 1.044 -30.798 1.00 88.12 99 MET A O 1
ATOM 826 N N . LYS A 1 100 ? 23.154 1.220 -28.568 1.00 88.50 100 LYS A N 1
ATOM 827 C CA . LYS A 1 100 ? 24.491 1.804 -28.377 1.00 88.50 100 LYS A CA 1
ATOM 828 C C . LYS A 1 100 ? 25.600 0.882 -28.889 1.00 88.50 100 LYS A C 1
ATOM 830 O O . LYS A 1 100 ? 26.549 1.357 -29.507 1.00 88.50 100 LYS A O 1
ATOM 835 N N . LYS A 1 101 ? 25.501 -0.428 -28.644 1.00 83.94 101 LYS A N 1
ATOM 836 C CA . LYS A 1 101 ? 26.470 -1.406 -29.165 1.00 83.94 101 LYS A CA 1
ATOM 837 C C . LYS A 1 101 ? 26.497 -1.449 -30.689 1.00 83.94 101 LYS A C 1
ATOM 839 O O . LYS A 1 101 ? 27.586 -1.489 -31.252 1.00 83.94 101 LYS A O 1
ATOM 844 N N . ILE A 1 102 ? 25.326 -1.435 -31.330 1.00 80.88 102 ILE A N 1
ATOM 845 C CA . ILE A 1 102 ? 25.209 -1.422 -32.795 1.00 80.88 102 ILE A CA 1
ATOM 846 C C . ILE A 1 102 ? 25.862 -0.156 -33.355 1.00 80.88 102 ILE A C 1
ATOM 848 O O . ILE A 1 102 ? 26.751 -0.261 -34.192 1.00 80.88 102 ILE A O 1
ATOM 852 N N . ALA A 1 103 ? 25.523 1.015 -32.808 1.00 80.06 103 ALA A N 1
ATOM 853 C CA . ALA A 1 103 ? 26.105 2.284 -33.241 1.00 80.06 103 ALA A CA 1
ATOM 854 C C . ALA A 1 103 ? 27.642 2.306 -33.113 1.00 80.06 103 ALA A C 1
ATOM 856 O O . ALA A 1 103 ? 28.341 2.752 -34.017 1.00 80.06 103 ALA A O 1
ATOM 857 N N . ILE A 1 104 ? 28.197 1.775 -32.014 1.00 81.44 104 ILE A N 1
ATOM 858 C CA . ILE A 1 104 ? 29.658 1.666 -31.838 1.00 81.44 104 ILE A CA 1
ATOM 859 C C . ILE A 1 104 ? 30.285 0.718 -32.872 1.00 81.44 104 ILE A C 1
ATOM 861 O O . ILE A 1 104 ? 31.412 0.953 -33.305 1.00 81.44 104 ILE A O 1
ATOM 865 N N . TYR A 1 105 ? 29.595 -0.363 -33.238 1.00 74.56 105 TYR A N 1
ATOM 866 C CA . TYR A 1 105 ? 30.080 -1.321 -34.228 1.00 74.56 105 TYR A CA 1
ATOM 867 C C . TYR A 1 105 ? 30.077 -0.736 -35.647 1.00 74.56 105 TYR A C 1
ATOM 869 O O . TYR A 1 105 ? 31.043 -0.933 -36.378 1.00 74.56 105 TYR A O 1
ATOM 877 N N . GLU A 1 106 ? 29.039 0.018 -36.017 1.00 66.75 106 GLU A N 1
ATOM 878 C CA . GLU A 1 106 ? 28.931 0.666 -37.331 1.00 66.75 106 GLU A CA 1
ATOM 879 C C . GLU A 1 106 ? 29.981 1.761 -37.544 1.00 66.75 106 GLU A C 1
ATOM 881 O O . GLU A 1 106 ? 30.550 1.841 -38.623 1.00 66.75 106 GLU A O 1
ATOM 886 N N . VAL A 1 107 ? 30.309 2.553 -36.516 1.00 68.94 107 VAL A N 1
ATOM 887 C CA . VAL A 1 107 ? 31.324 3.628 -36.606 1.00 68.94 107 VAL A CA 1
ATOM 888 C C . VAL A 1 107 ? 32.763 3.092 -36.717 1.00 68.94 107 VAL A C 1
ATOM 890 O O . VAL A 1 107 ? 33.674 3.830 -37.079 1.00 68.94 107 VAL A O 1
ATOM 893 N N . ARG A 1 108 ? 33.003 1.821 -36.368 1.00 61.22 108 ARG A N 1
ATOM 894 C CA . ARG A 1 108 ? 34.340 1.194 -36.385 1.00 61.22 108 ARG A CA 1
ATOM 895 C C . ARG A 1 108 ? 34.621 0.350 -37.634 1.00 61.22 108 ARG A C 1
ATOM 897 O O . ARG A 1 108 ? 35.711 -0.216 -37.719 1.00 61.22 108 ARG A O 1
ATOM 904 N N . LYS A 1 109 ? 33.652 0.222 -38.540 1.00 53.19 109 LYS A N 1
ATOM 905 C CA . LYS A 1 109 ? 33.849 -0.330 -39.886 1.00 53.19 109 LYS A CA 1
ATOM 906 C C . LYS A 1 109 ? 34.196 0.785 -40.860 1.00 53.19 109 LYS A C 1
ATOM 908 O O . LYS A 1 109 ? 34.958 0.473 -41.797 1.00 53.19 109 LYS A O 1
#

Foldseek 3Di:
DDVLLVVLLVLLVVLLVLLQPDDPVCPVPSVVSSVVSVVVSVVSVVVCVVPDDPPVCVVSVVVVVVSVVSSVVSNVVSVVVNVVVVVVVVVVVVVVVVVVVVVVVVVVD

Radius of gyration: 22.4 Å; chains: 1; bounding box: 54×16×67 Å

Sequence (109 aa):
MNYEIMGLKQILSEVLMDLNSITFENFDEKFKEAKTKMILANEIKKQLQNSFSTDELKQNEKELLILAKLIQKSYDNTIRKIKEEQFRISNNLKSVWNMKKIAIYEVRK

Secondary structure (DSSP, 8-state):
--HHHHHHHHHHHHHHHHHHH--SSSHHHHHHHHHHHHHHHHHHHHHHHHH--HHHHHHHHHHHHHHHHHHHHHHHHHHHHHHHHHHHHHHHHHHHHHHHHHHHHHHT-